Protein AF-A0A968J4F0-F1 (afdb_monomer)

Radius of gyration: 15.23 Å; Cα contacts (8 Å, |Δi|>4): 60; chains: 1; bounding box: 38×30×39 Å

Mean predicted aligned error: 6.82 Å

Solvent-accessible surface area (backbone atoms only — not comparable to full-atom values): 5588 Å² total; per-residue (Å²): 134,84,77,82,67,80,66,74,82,51,30,57,80,39,90,71,62,52,79,86,55,63,74,69,69,70,56,71,62,92,79,48,56,71,70,62,34,51,57,50,48,54,52,52,50,51,51,51,54,52,46,51,52,52,42,37,72,75,47,35,82,79,45,32,46,72,51,72,40,90,88,81,48,60,52,75,44,77,52,60,90,95,53,78,84,82,131

Nearest PDB structures (foldseek):
  7jvs-assembly1_D  TM=5.275E-01  e=7.419E+00  Staphylococcus aureus
  7vfx-assembly1_R  TM=2.771E-01  e=5.690E+00  Homo sapiens

Secondary structure (DSSP, 8-state):
------TTGGGGGSSS---S-HHHHT--GGG--HHHHHHHHHHHHHHHHHHHHHHHHHHGGGTEEEEEETTTEEEEEEPPTTSPPP-

Structure (mmCIF, N/CA/C/O backbone):
data_AF-A0A968J4F0-F1
#
_entry.id   AF-A0A968J4F0-F1
#
loop_
_atom_site.group_PDB
_atom_site.id
_atom_site.type_symbol
_atom_site.label_atom_id
_atom_site.label_alt_id
_atom_site.label_comp_id
_atom_site.label_asym_id
_atom_site.label_entity_id
_atom_site.label_seq_id
_atom_site.pdbx_PDB_ins_code
_atom_site.Cartn_x
_atom_site.Cartn_y
_atom_site.Cartn_z
_atom_site.occupancy
_atom_site.B_iso_or_equiv
_atom_site.auth_seq_id
_atom_site.auth_comp_id
_atom_site.auth_asym_id
_atom_site.auth_atom_id
_atom_site.pdbx_PDB_model_num
ATOM 1 N N . MET A 1 1 ? -11.745 19.920 -8.819 1.00 31.70 1 MET A N 1
ATOM 2 C CA . MET A 1 1 ? -11.108 19.220 -7.684 1.00 31.70 1 MET A CA 1
ATOM 3 C C . MET A 1 1 ? -11.540 17.766 -7.789 1.00 31.70 1 MET A C 1
ATOM 5 O O . MET A 1 1 ? -12.676 17.466 -7.457 1.00 31.70 1 MET A O 1
ATOM 9 N N . ALA A 1 2 ? -10.746 16.912 -8.440 1.00 28.39 2 ALA A N 1
ATOM 10 C CA . ALA A 1 2 ? -11.143 15.521 -8.658 1.00 28.39 2 ALA A CA 1
ATOM 11 C C . ALA A 1 2 ? -10.994 14.766 -7.333 1.00 28.39 2 ALA A C 1
ATOM 13 O O . ALA A 1 2 ? -9.896 14.711 -6.783 1.00 28.39 2 ALA A O 1
ATOM 14 N N . ALA A 1 3 ? -12.109 14.260 -6.807 1.00 32.31 3 ALA A N 1
ATOM 15 C CA . ALA A 1 3 ? -12.115 13.363 -5.663 1.00 32.31 3 ALA A CA 1
ATOM 16 C C . ALA A 1 3 ? -11.221 12.155 -5.978 1.00 32.31 3 ALA A C 1
ATOM 18 O O . ALA A 1 3 ? -11.356 11.558 -7.046 1.00 32.31 3 ALA A O 1
ATOM 19 N N . LEU A 1 4 ? -10.302 11.814 -5.075 1.00 37.81 4 LEU A N 1
ATOM 20 C CA . LEU A 1 4 ? -9.689 10.489 -5.056 1.00 37.81 4 LEU A CA 1
ATOM 21 C C . LEU A 1 4 ? -10.826 9.514 -4.707 1.00 37.81 4 LEU A C 1
ATOM 23 O O . LEU A 1 4 ? -11.354 9.622 -3.602 1.00 37.81 4 LEU A O 1
ATOM 27 N N . PRO A 1 5 ? -11.289 8.647 -5.625 1.00 44.12 5 PRO A N 1
ATOM 28 C CA . PRO A 1 5 ? -12.322 7.674 -5.285 1.00 44.12 5 PRO A CA 1
ATOM 29 C C . PRO A 1 5 ? -11.759 6.694 -4.252 1.00 44.12 5 PRO A C 1
ATOM 31 O O . PRO A 1 5 ? -10.577 6.374 -4.320 1.00 44.12 5 PRO A O 1
ATOM 34 N N . ASP A 1 6 ? -12.589 6.221 -3.323 1.00 50.06 6 ASP A N 1
ATOM 35 C CA . ASP A 1 6 ? -12.264 5.211 -2.304 1.00 50.06 6 ASP A CA 1
ATOM 36 C C . ASP A 1 6 ? -11.394 4.059 -2.858 1.00 50.06 6 ASP A C 1
ATOM 38 O O . ASP A 1 6 ? -11.879 3.114 -3.491 1.00 50.06 6 ASP A O 1
ATOM 42 N N . THR A 1 7 ? -10.075 4.132 -2.659 1.00 60.12 7 THR A N 1
ATOM 43 C CA . THR A 1 7 ? -9.111 3.328 -3.431 1.00 60.12 7 THR A CA 1
ATOM 44 C C . THR A 1 7 ? -8.818 1.953 -2.834 1.00 60.12 7 THR A C 1
ATOM 46 O O . THR A 1 7 ? -8.467 1.045 -3.583 1.00 60.12 7 THR A O 1
ATOM 49 N N . VAL A 1 8 ? -8.972 1.748 -1.520 1.00 58.56 8 VAL A N 1
ATOM 50 C CA . VAL A 1 8 ? -8.571 0.477 -0.874 1.00 58.56 8 VAL A CA 1
ATOM 51 C C . VAL A 1 8 ? -9.693 -0.571 -0.887 1.00 58.56 8 VAL A C 1
ATOM 53 O O . VAL A 1 8 ? -9.441 -1.760 -1.094 1.00 58.56 8 VAL A O 1
ATOM 56 N N . GLY A 1 9 ? -10.954 -0.147 -0.742 1.00 58.31 9 GLY A N 1
ATOM 57 C CA . GLY A 1 9 ? -12.114 -1.053 -0.774 1.00 58.31 9 GLY A CA 1
ATOM 58 C C . GLY A 1 9 ? -12.321 -1.718 -2.137 1.00 58.31 9 GLY A C 1
ATOM 59 O O . GLY A 1 9 ? -12.743 -2.870 -2.223 1.00 58.31 9 GLY A O 1
ATOM 60 N N . THR A 1 10 ? -11.935 -1.033 -3.214 1.00 66.06 10 THR A N 1
ATOM 61 C CA . THR A 1 10 ? -12.086 -1.520 -4.592 1.00 66.06 10 THR A CA 1
ATOM 62 C C . THR A 1 10 ? -11.002 -2.513 -5.018 1.00 66.06 10 THR A C 1
ATOM 64 O O . THR A 1 10 ? -11.155 -3.157 -6.055 1.00 66.06 10 THR A O 1
ATOM 67 N N . LEU A 1 11 ? -9.951 -2.723 -4.208 1.00 67.69 11 LEU A N 1
ATOM 68 C CA . LEU A 1 11 ? -8.852 -3.656 -4.511 1.00 67.69 11 LEU A CA 1
ATOM 69 C C . LEU A 1 11 ? -9.303 -5.117 -4.680 1.00 67.69 11 LEU A C 1
ATOM 71 O O . LEU A 1 11 ? -8.589 -5.916 -5.280 1.00 67.69 11 LEU A O 1
ATOM 75 N N . GLN A 1 12 ? -10.494 -5.483 -4.200 1.00 70.06 12 GLN A N 1
ATOM 76 C CA . GLN A 1 12 ? -11.068 -6.817 -4.432 1.00 70.06 12 GLN A CA 1
ATOM 77 C C . GLN A 1 12 ? -11.391 -7.090 -5.901 1.00 70.06 12 GLN A C 1
ATOM 79 O O . GLN A 1 12 ? -11.375 -8.242 -6.329 1.00 70.06 12 GLN A O 1
ATOM 84 N N . ALA A 1 13 ? -11.692 -6.032 -6.654 1.00 72.44 13 ALA A N 1
ATOM 85 C CA . ALA A 1 13 ? -12.033 -6.084 -8.069 1.00 72.44 13 ALA A CA 1
ATOM 86 C C . ALA A 1 13 ? -10.852 -5.693 -8.976 1.00 72.44 13 ALA A C 1
ATOM 88 O O . ALA A 1 13 ? -11.010 -5.640 -10.194 1.00 72.44 13 ALA A O 1
ATOM 89 N N . GLN A 1 14 ? -9.682 -5.403 -8.396 1.00 79.06 14 GLN A N 1
ATOM 90 C CA . GLN A 1 14 ? -8.473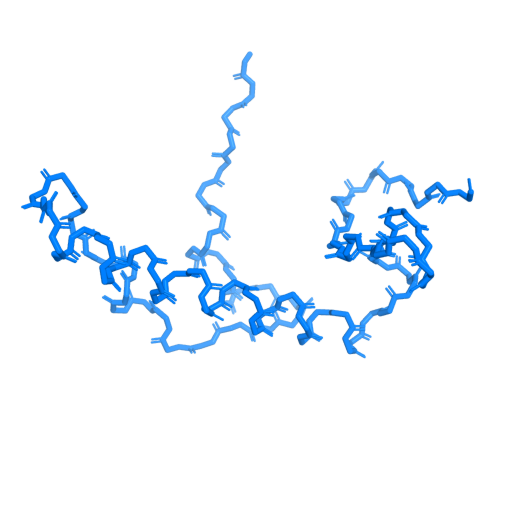 -5.066 -9.143 1.00 79.06 14 GLN A CA 1
ATOM 91 C C . GLN A 1 14 ? -7.677 -6.320 -9.508 1.00 79.06 14 GLN A C 1
ATOM 93 O O . GLN A 1 14 ? -7.897 -7.401 -8.966 1.00 79.06 14 GLN A O 1
ATOM 98 N N . ASP A 1 15 ? -6.739 -6.160 -10.440 1.00 80.50 15 ASP A N 1
ATOM 99 C CA . ASP A 1 15 ? -5.790 -7.202 -10.821 1.00 80.50 15 ASP A CA 1
ATOM 100 C C . ASP A 1 15 ? -4.341 -6.746 -10.546 1.00 80.50 15 ASP A C 1
ATOM 102 O O . ASP A 1 15 ? -3.835 -5.858 -11.250 1.00 80.50 15 ASP A O 1
ATOM 106 N N . PRO A 1 16 ? -3.640 -7.322 -9.550 1.00 84.12 16 PRO A N 1
ATOM 107 C CA . PRO A 1 16 ? -4.030 -8.468 -8.720 1.00 84.12 16 PRO A CA 1
ATOM 108 C C . PRO A 1 16 ? -5.114 -8.130 -7.688 1.00 84.12 16 PRO A C 1
ATOM 110 O O . PRO A 1 16 ? -5.150 -7.021 -7.167 1.00 84.12 16 PRO A O 1
ATOM 113 N N . TRP A 1 17 ? -5.970 -9.100 -7.352 1.00 82.50 17 TRP A N 1
ATOM 114 C CA . TRP A 1 17 ? -6.997 -8.896 -6.326 1.00 82.50 17 TRP A CA 1
ATOM 115 C C . TRP A 1 17 ? -6.407 -8.978 -4.915 1.00 82.50 17 TRP A C 1
ATOM 117 O O . TRP A 1 17 ? -5.516 -9.783 -4.637 1.00 82.50 17 TRP A O 1
ATOM 127 N N . LEU A 1 18 ? -6.974 -8.205 -3.990 1.00 82.00 18 LEU A N 1
ATOM 128 C CA . LEU A 1 18 ? -6.720 -8.315 -2.552 1.00 82.00 18 LEU A CA 1
ATOM 129 C C . LEU A 1 18 ? -7.990 -8.802 -1.846 1.00 82.00 18 LEU A C 1
ATOM 131 O O . LEU A 1 18 ? -9.058 -8.238 -2.071 1.00 82.00 18 LEU A O 1
ATOM 135 N N . ARG A 1 19 ? -7.896 -9.845 -1.009 1.00 81.88 19 ARG A N 1
ATOM 136 C CA . ARG A 1 19 ? -9.033 -10.422 -0.264 1.00 81.88 19 ARG A CA 1
ATOM 137 C C . ARG A 1 19 ? -8.786 -10.374 1.243 1.00 81.88 19 ARG A C 1
ATOM 139 O O . ARG A 1 19 ? -7.648 -10.462 1.688 1.00 81.88 19 ARG A O 1
ATOM 146 N N . GLY A 1 20 ? -9.868 -10.317 2.021 1.00 81.38 20 GLY A N 1
ATOM 147 C CA . GLY A 1 20 ? -9.830 -10.401 3.488 1.00 81.38 20 GLY A CA 1
ATOM 148 C C . GLY A 1 20 ? -9.615 -9.071 4.220 1.00 81.38 20 GLY A C 1
ATOM 149 O O . GLY A 1 20 ? -9.759 -9.025 5.436 1.00 81.38 20 GLY A O 1
ATOM 150 N N . GLN A 1 21 ? -9.361 -7.980 3.497 1.00 83.69 21 GLN A N 1
ATOM 151 C CA . GLN A 1 21 ? -9.118 -6.647 4.050 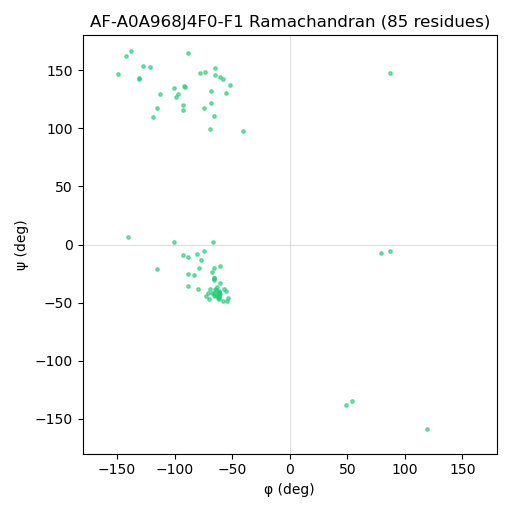1.00 83.69 21 GLN A CA 1
ATOM 152 C C . GLN A 1 21 ? -10.379 -5.899 4.510 1.00 83.69 21 GLN A C 1
ATOM 154 O O . GLN A 1 21 ? -10.253 -4.900 5.202 1.00 83.69 21 GLN A O 1
ATOM 159 N N . VAL A 1 22 ? -11.587 -6.360 4.152 1.00 80.31 22 VAL A N 1
ATOM 160 C CA . VAL A 1 22 ? -12.853 -5.626 4.403 1.00 80.31 22 VAL A CA 1
ATOM 161 C C . VAL A 1 22 ? -13.007 -5.235 5.869 1.00 80.31 22 VAL A C 1
ATOM 163 O O . VAL A 1 22 ? -13.260 -4.078 6.166 1.00 80.31 22 VAL A O 1
ATOM 166 N N . LYS A 1 23 ? -12.738 -6.169 6.790 1.00 84.62 23 LYS A N 1
ATOM 167 C CA . LYS A 1 23 ? -12.835 -5.904 8.232 1.00 84.62 23 LYS A CA 1
ATOM 168 C C . LYS A 1 23 ? -11.896 -4.796 8.708 1.00 84.62 23 LYS A C 1
ATOM 170 O O . LYS A 1 23 ? -12.234 -4.102 9.656 1.00 84.62 23 LYS A O 1
ATOM 175 N N . LEU A 1 24 ? -10.720 -4.666 8.087 1.00 88.06 24 LEU A N 1
ATOM 176 C CA . LEU A 1 24 ? -9.795 -3.579 8.396 1.00 88.06 24 LEU A CA 1
ATOM 177 C C . LEU A 1 24 ? -10.373 -2.24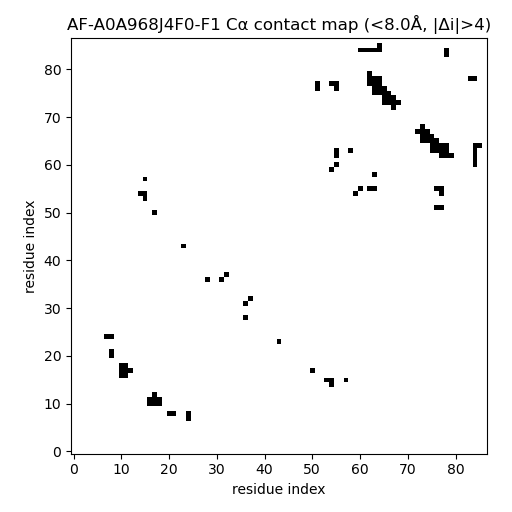4 7.909 1.00 88.06 24 LEU A C 1
ATOM 179 O O . LEU A 1 24 ? -10.265 -1.252 8.610 1.00 88.06 24 LEU A O 1
ATOM 183 N N . LEU A 1 25 ? -11.029 -2.223 6.747 1.00 85.31 25 LEU A N 1
ATOM 184 C CA . LEU A 1 25 ? -11.580 -1.001 6.151 1.00 85.31 25 LEU A CA 1
ATOM 185 C C . LEU A 1 25 ? -12.911 -0.545 6.767 1.00 85.31 25 LEU A C 1
ATOM 187 O O . LEU A 1 25 ? -13.244 0.629 6.655 1.00 85.31 25 LEU A O 1
ATOM 191 N N . ASP A 1 26 ? -13.641 -1.436 7.440 1.00 89.56 26 ASP A N 1
ATOM 192 C CA . ASP A 1 26 ? -14.896 -1.111 8.139 1.00 89.56 26 ASP A CA 1
ATOM 193 C C . ASP A 1 26 ? -14.681 -0.328 9.454 1.00 89.56 26 ASP A C 1
ATOM 195 O O . ASP A 1 26 ? -15.641 0.084 10.108 1.00 89.56 26 ASP A O 1
ATOM 199 N N . GLN A 1 27 ? -13.431 -0.129 9.883 1.00 91.94 27 GLN A N 1
ATOM 200 C CA . GLN A 1 27 ? -13.116 0.596 11.111 1.00 91.94 27 GLN A CA 1
ATOM 201 C C . GLN A 1 27 ? -13.451 2.090 10.981 1.00 91.94 27 GLN A C 1
ATOM 203 O O . GLN A 1 27 ? -12.852 2.811 10.184 1.00 91.94 27 GLN A O 1
ATOM 208 N N . ASP A 1 28 ? -14.322 2.597 11.859 1.00 93.44 28 ASP A N 1
ATOM 209 C CA . ASP A 1 28 ? -14.515 4.040 12.010 1.00 93.44 28 ASP A CA 1
ATOM 210 C C . ASP A 1 28 ? -13.268 4.668 12.652 1.00 93.44 28 ASP A C 1
ATOM 212 O O . ASP A 1 28 ? -13.044 4.599 13.867 1.00 93.44 28 ASP A O 1
ATOM 216 N N . VAL A 1 29 ? -12.421 5.258 11.809 1.00 93.44 29 VAL A N 1
ATOM 217 C CA . VAL A 1 29 ? -11.158 5.893 12.206 1.00 93.44 29 VAL A CA 1
ATOM 218 C C . VAL A 1 29 ? -11.401 7.146 13.054 1.00 93.44 29 VAL A C 1
ATOM 220 O O . VAL A 1 29 ? -10.555 7.516 13.872 1.00 93.44 29 VAL A O 1
ATOM 223 N N . THR A 1 30 ? -12.572 7.786 12.937 1.00 95.19 30 THR A N 1
ATOM 224 C CA . THR A 1 30 ? -12.883 9.022 13.672 1.00 95.19 30 THR A CA 1
ATOM 225 C C . THR A 1 30 ? -12.954 8.799 15.183 1.00 95.19 30 THR A C 1
ATOM 227 O O . THR A 1 30 ? -12.726 9.743 15.946 1.00 95.19 30 THR A O 1
ATOM 230 N N . LEU A 1 31 ? -13.154 7.548 15.614 1.00 96.75 31 LEU A N 1
ATOM 231 C CA . LEU A 1 31 ? -13.196 7.112 17.010 1.00 96.75 31 LEU A CA 1
ATOM 232 C C . LEU A 1 31 ? -11.820 6.721 17.582 1.00 96.75 31 LEU A C 1
ATOM 234 O O . LEU A 1 31 ? -11.687 6.531 18.793 1.00 96.75 31 LEU A O 1
ATOM 238 N N . LEU A 1 32 ? -10.781 6.592 16.750 1.00 97.19 32 LEU A N 1
ATOM 239 C CA . LEU A 1 32 ? -9.457 6.133 17.178 1.00 97.19 32 LEU A CA 1
ATOM 240 C C . LEU A 1 32 ? -8.541 7.293 17.568 1.00 97.19 32 LEU A C 1
ATOM 242 O O . LEU A 1 32 ? -8.442 8.291 16.862 1.00 97.19 32 LEU A O 1
ATOM 246 N N . ARG A 1 33 ? -7.802 7.159 18.673 1.00 97.81 33 ARG A N 1
ATOM 247 C CA . ARG A 1 33 ? -6.799 8.143 19.116 1.00 97.81 33 ARG A CA 1
ATOM 248 C C . ARG A 1 33 ? -5.577 7.454 19.721 1.00 97.81 33 ARG A C 1
ATOM 250 O O . ARG A 1 33 ? -5.643 6.289 20.120 1.00 97.81 33 ARG A O 1
ATOM 257 N N . GLY A 1 34 ? -4.471 8.195 19.815 1.00 97.81 34 GLY A N 1
ATOM 258 C CA . GLY A 1 34 ? -3.235 7.747 20.458 1.00 97.81 34 GLY A CA 1
ATOM 259 C C . GLY A 1 34 ? -2.727 6.423 19.887 1.00 97.81 34 GLY A C 1
ATOM 260 O O . GLY A 1 34 ? -2.733 6.218 18.675 1.00 97.81 34 GLY A O 1
ATOM 261 N N . ARG A 1 35 ? -2.331 5.500 20.771 1.00 98.00 35 ARG A N 1
ATOM 262 C CA . ARG A 1 35 ? -1.767 4.198 20.382 1.00 98.00 35 ARG A CA 1
ATOM 263 C C . ARG A 1 35 ? -2.684 3.399 19.454 1.00 98.00 35 ARG A C 1
ATOM 265 O O . ARG A 1 35 ? -2.180 2.854 18.482 1.00 98.00 35 ARG A O 1
ATOM 272 N N . LYS A 1 36 ? -4.003 3.406 19.687 1.00 97.62 36 LYS A N 1
ATOM 273 C CA . LYS A 1 36 ? -4.970 2.675 18.849 1.00 97.62 36 LYS A CA 1
ATOM 274 C C . LYS A 1 36 ? -5.025 3.204 17.417 1.00 97.62 36 LYS A C 1
ATOM 276 O O . LYS A 1 36 ? -5.137 2.417 16.488 1.00 97.62 36 LYS A O 1
ATOM 281 N N . LEU A 1 37 ? -4.943 4.526 17.242 1.00 97.38 37 LEU A N 1
ATOM 282 C CA . LEU A 1 37 ? -4.886 5.124 15.906 1.00 97.38 37 LEU A CA 1
ATOM 283 C C . LEU A 1 37 ? -3.598 4.710 15.192 1.00 97.38 37 LEU A C 1
ATOM 285 O O . LEU A 1 37 ? -3.652 4.276 14.049 1.00 97.38 37 LEU A O 1
ATOM 289 N N . LYS A 1 38 ? -2.464 4.756 15.898 1.00 97.38 38 LYS A N 1
ATOM 290 C CA . LYS A 1 38 ? -1.181 4.332 15.337 1.00 97.38 38 LYS A CA 1
ATOM 291 C C . LYS A 1 38 ? -1.149 2.834 15.005 1.00 97.38 38 LYS A C 1
ATOM 293 O O . LYS A 1 38 ? -0.593 2.459 13.988 1.00 97.38 38 LYS A O 1
ATOM 298 N N . ASP A 1 39 ? -1.759 1.976 15.830 1.00 97.62 39 ASP A N 1
ATOM 299 C CA . ASP A 1 39 ? -1.880 0.530 15.556 1.00 97.62 39 ASP A CA 1
ATOM 300 C C . ASP A 1 39 ? -2.714 0.245 14.304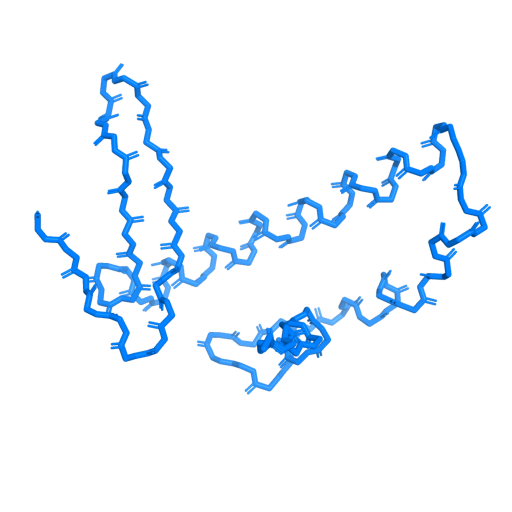 1.00 97.62 39 ASP A C 1
ATOM 302 O O . ASP A 1 39 ? -2.447 -0.709 13.575 1.00 97.62 39 ASP A O 1
ATOM 306 N N . TYR A 1 40 ? -3.756 1.044 14.080 1.00 96.44 40 TYR A N 1
ATOM 307 C CA . TYR A 1 40 ? -4.576 0.950 12.883 1.00 96.44 40 TYR A CA 1
ATOM 308 C C . TYR A 1 40 ? -3.806 1.416 11.642 1.00 96.44 40 TYR A C 1
ATOM 310 O O . TYR A 1 40 ? -3.784 0.708 10.639 1.00 96.44 40 TYR A O 1
ATOM 318 N N . GLU A 1 41 ? -3.123 2.559 11.736 1.00 95.88 41 GLU A N 1
ATOM 319 C CA . GLU A 1 41 ? -2.231 3.078 10.692 1.00 95.88 41 GLU A CA 1
ATOM 320 C C . GLU A 1 41 ? -1.164 2.042 10.309 1.00 95.88 41 GLU A C 1
ATOM 322 O O . GLU A 1 41 ? -1.047 1.699 9.137 1.00 95.88 41 GLU A O 1
ATOM 327 N N . ASP A 1 42 ? -0.493 1.438 11.296 1.00 96.75 42 ASP A N 1
ATOM 328 C CA . ASP A 1 42 ? 0.518 0.391 11.085 1.00 96.75 42 ASP A CA 1
ATOM 329 C C . ASP A 1 42 ? -0.033 -0.820 10.306 1.00 96.75 42 ASP A C 1
ATOM 331 O O . ASP A 1 42 ? 0.651 -1.387 9.452 1.00 96.75 42 ASP A O 1
ATOM 335 N N . GLN A 1 43 ? -1.281 -1.223 10.567 1.00 94.88 43 GLN A N 1
ATOM 336 C CA . GLN A 1 43 ? -1.929 -2.325 9.844 1.00 94.88 43 GLN A CA 1
ATOM 337 C C . GLN A 1 43 ? -2.278 -1.954 8.401 1.00 94.88 43 GLN A C 1
ATOM 339 O O . GLN A 1 43 ? -2.096 -2.773 7.496 1.00 94.88 43 GLN A O 1
ATOM 344 N N . VAL A 1 44 ? -2.785 -0.739 8.180 1.00 93.06 44 VAL A N 1
ATOM 345 C CA . VAL A 1 44 ? -3.109 -0.245 6.836 1.00 93.06 44 VAL A CA 1
ATOM 346 C C . VAL A 1 44 ? -1.833 -0.099 6.005 1.00 93.06 44 VAL A C 1
ATOM 348 O O . VAL A 1 44 ? -1.803 -0.562 4.863 1.00 93.06 44 VAL A O 1
ATOM 351 N N . ASP A 1 45 ? -0.762 0.438 6.585 1.00 93.56 45 ASP A N 1
ATOM 352 C CA . ASP A 1 45 ? 0.541 0.559 5.929 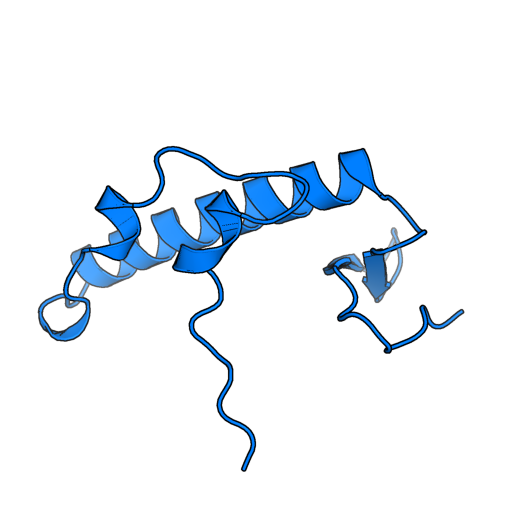1.00 93.56 45 ASP A CA 1
ATOM 353 C C . ASP A 1 45 ? 1.118 -0.810 5.564 1.00 93.56 45 ASP A C 1
ATOM 355 O O . ASP A 1 45 ? 1.557 -1.019 4.432 1.00 93.56 45 ASP A O 1
ATOM 359 N N . ALA A 1 46 ? 1.059 -1.784 6.478 1.00 92.31 46 ALA A N 1
ATOM 360 C CA . ALA A 1 46 ? 1.511 -3.145 6.202 1.00 92.31 46 ALA A CA 1
ATOM 361 C C . ALA A 1 46 ? 0.724 -3.793 5.050 1.00 92.31 46 ALA A C 1
ATOM 363 O O . ALA A 1 46 ? 1.318 -4.422 4.167 1.00 92.31 46 ALA A O 1
ATOM 364 N N . LEU A 1 47 ? -0.601 -3.611 5.024 1.00 90.81 47 LEU A N 1
ATOM 365 C CA . LEU A 1 47 ? -1.455 -4.106 3.947 1.00 90.81 47 LEU A CA 1
ATOM 366 C C . LEU A 1 47 ? -1.083 -3.475 2.599 1.00 90.81 47 LEU A C 1
ATOM 368 O O . LEU A 1 47 ? -0.940 -4.188 1.602 1.00 90.81 47 LEU A O 1
ATOM 372 N N . MET A 1 48 ? -0.906 -2.154 2.565 1.00 88.88 48 MET A N 1
ATOM 373 C CA . MET A 1 48 ? -0.548 -1.428 1.347 1.00 88.88 48 MET A CA 1
ATOM 374 C C . MET A 1 48 ? 0.848 -1.805 0.850 1.00 88.88 48 MET A C 1
ATOM 376 O O . MET A 1 48 ? 1.015 -2.052 -0.345 1.00 88.88 48 MET A O 1
ATOM 380 N N . CYS A 1 49 ? 1.828 -1.940 1.745 1.00 91.81 49 CYS A N 1
ATOM 381 C CA . CYS A 1 49 ? 3.170 -2.420 1.415 1.00 91.81 49 CYS A CA 1
ATOM 382 C C . CYS A 1 49 ? 3.136 -3.819 0.788 1.00 91.81 49 CYS A C 1
ATOM 384 O O . CYS A 1 49 ? 3.718 -4.038 -0.277 1.00 91.81 49 CYS A O 1
ATOM 386 N N . ALA A 1 50 ? 2.407 -4.758 1.400 1.00 90.50 50 ALA A N 1
ATOM 387 C CA . ALA A 1 50 ? 2.247 -6.103 0.856 1.00 90.50 50 ALA A CA 1
ATOM 388 C C . ALA A 1 50 ? 1.567 -6.082 -0.524 1.00 90.50 50 ALA A C 1
ATOM 390 O O . ALA A 1 50 ? 1.986 -6.794 -1.441 1.00 90.50 50 ALA A O 1
ATOM 391 N N . TYR A 1 51 ? 0.550 -5.236 -0.700 1.00 90.25 51 TYR A N 1
ATOM 392 C CA . TYR A 1 51 ? -0.149 -5.110 -1.974 1.00 90.25 51 TYR A CA 1
ATOM 393 C C . TYR A 1 51 ? 0.728 -4.495 -3.074 1.00 90.25 51 TYR A C 1
ATOM 395 O O . TYR A 1 51 ? 0.731 -5.002 -4.193 1.00 90.25 51 TYR A O 1
ATOM 403 N N . ILE A 1 52 ? 1.521 -3.460 -2.777 1.00 91.00 52 ILE A N 1
ATOM 404 C CA . ILE A 1 52 ? 2.471 -2.867 -3.733 1.00 91.00 52 ILE A CA 1
ATOM 405 C C . ILE A 1 52 ? 3.511 -3.903 -4.174 1.00 91.00 52 ILE A C 1
ATOM 407 O O . ILE A 1 52 ? 3.802 -4.003 -5.369 1.00 91.00 52 ILE A O 1
ATOM 411 N N . ALA A 1 53 ? 4.022 -4.716 -3.245 1.00 91.94 53 ALA A N 1
ATOM 412 C CA . ALA A 1 53 ? 4.943 -5.803 -3.569 1.00 91.94 53 ALA A CA 1
ATOM 413 C C . ALA A 1 53 ? 4.292 -6.848 -4.493 1.00 91.94 53 ALA A C 1
ATOM 415 O O . ALA A 1 53 ? 4.879 -7.222 -5.508 1.00 91.94 53 ALA A O 1
ATOM 416 N N . LEU A 1 54 ? 3.056 -7.270 -4.201 1.00 90.62 54 LEU A N 1
ATOM 417 C CA . LEU A 1 54 ? 2.291 -8.187 -5.055 1.00 90.62 54 LEU A CA 1
ATOM 418 C C . LEU A 1 54 ? 2.028 -7.595 -6.450 1.00 90.62 54 LEU A C 1
ATOM 420 O O . LEU A 1 54 ? 2.184 -8.279 -7.463 1.00 90.62 54 LEU A O 1
ATOM 424 N N . TYR A 1 55 ? 1.642 -6.321 -6.514 1.00 91.56 55 TYR A N 1
ATOM 425 C CA . TYR A 1 55 ? 1.393 -5.606 -7.764 1.00 91.56 55 TYR A CA 1
ATOM 426 C C . TYR A 1 55 ? 2.667 -5.521 -8.614 1.00 91.56 55 TYR A C 1
ATOM 428 O O . TYR A 1 55 ? 2.644 -5.818 -9.810 1.00 91.56 55 TYR A O 1
ATOM 436 N N . GLY A 1 56 ? 3.794 -5.191 -7.977 1.00 92.69 56 GLY A N 1
ATOM 437 C CA . GLY A 1 56 ? 5.117 -5.189 -8.591 1.00 92.69 56 GLY A CA 1
ATOM 438 C C . GLY A 1 56 ? 5.555 -6.566 -9.072 1.00 92.69 56 GLY A C 1
ATOM 439 O O . GLY A 1 56 ? 6.061 -6.677 -10.182 1.00 92.69 56 GLY A O 1
ATOM 440 N N . PHE A 1 57 ? 5.300 -7.624 -8.301 1.00 92.38 57 PHE A N 1
ATOM 441 C CA . PHE A 1 57 ? 5.581 -8.994 -8.729 1.00 92.38 57 PHE A CA 1
ATOM 442 C C . PHE A 1 57 ? 4.788 -9.376 -9.985 1.00 92.38 57 PHE A C 1
ATOM 444 O O . PHE A 1 57 ? 5.323 -10.017 -10.886 1.00 92.38 57 PHE A O 1
ATOM 451 N N . ARG A 1 58 ? 3.519 -8.956 -10.074 1.00 92.69 58 ARG A N 1
ATOM 452 C CA . ARG A 1 58 ? 2.660 -9.265 -11.222 1.00 92.69 58 ARG A CA 1
ATOM 453 C C . ARG A 1 58 ? 3.028 -8.483 -12.483 1.00 92.69 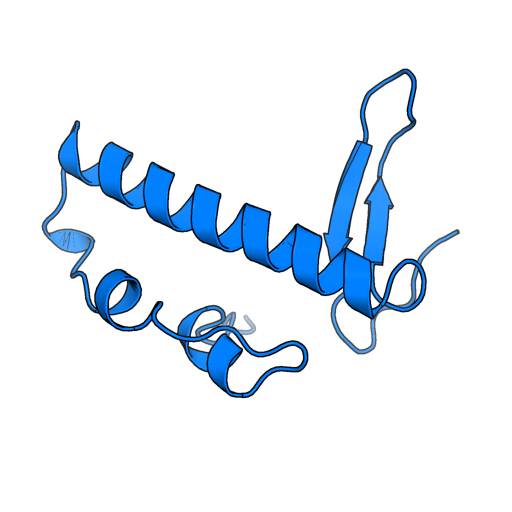58 ARG A C 1
ATOM 455 O O . ARG A 1 58 ? 3.011 -9.056 -13.568 1.00 92.69 58 ARG A O 1
ATOM 462 N N . TRP A 1 59 ? 3.296 -7.185 -12.358 1.00 92.00 59 TRP A N 1
ATOM 463 C CA . TRP A 1 59 ? 3.392 -6.284 -13.514 1.00 92.00 59 TRP A CA 1
ATOM 464 C C . TRP A 1 59 ? 4.781 -5.683 -13.739 1.00 92.00 59 TRP A C 1
ATOM 466 O O . TRP A 1 59 ? 5.088 -5.248 -14.849 1.00 92.00 59 TRP A O 1
ATOM 476 N N . GLY A 1 60 ? 5.628 -5.643 -12.712 1.00 90.12 60 GLY A N 1
ATOM 477 C CA . GLY A 1 60 ? 6.974 -5.081 -12.772 1.00 90.12 60 GLY A CA 1
ATOM 478 C C . GLY A 1 60 ? 7.018 -3.693 -13.415 1.00 90.12 60 GLY A C 1
ATOM 479 O O . GLY A 1 60 ? 6.138 -2.855 -13.211 1.00 90.12 60 GLY A O 1
ATOM 480 N N . LYS A 1 61 ? 8.029 -3.475 -14.259 1.00 89.75 61 LYS A N 1
ATOM 481 C CA . LYS A 1 61 ? 8.248 -2.218 -14.994 1.00 89.75 61 LYS A CA 1
ATOM 482 C C . LYS A 1 61 ? 7.182 -1.899 -16.050 1.00 89.75 61 LYS A C 1
ATOM 484 O O . LYS A 1 61 ? 7.336 -0.909 -16.742 1.00 89.75 61 LYS A O 1
ATOM 489 N N . LEU A 1 62 ? 6.132 -2.706 -16.228 1.00 89.69 62 LEU A N 1
ATOM 490 C CA . LEU A 1 62 ? 5.028 -2.354 -17.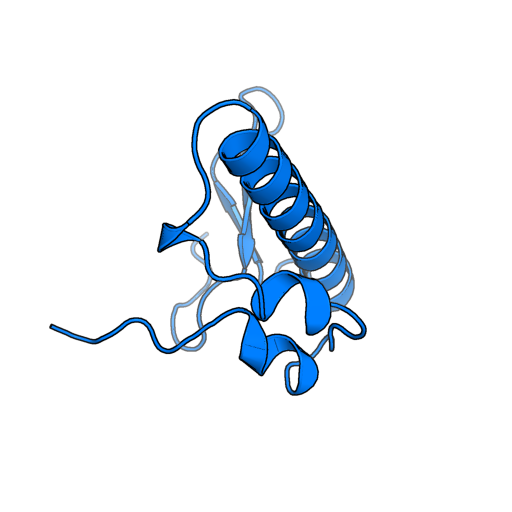134 1.00 89.69 62 LEU A CA 1
ATOM 491 C C . LEU A 1 62 ? 4.009 -1.431 -16.469 1.00 89.69 62 LEU A C 1
ATOM 493 O O . LEU A 1 62 ? 3.293 -0.707 -17.158 1.00 89.69 62 LEU A O 1
ATOM 497 N N . ARG A 1 63 ? 3.901 -1.489 -15.136 1.00 90.75 63 ARG A N 1
ATOM 498 C CA . ARG A 1 63 ? 2.922 -0.702 -14.371 1.00 90.75 63 ARG A CA 1
ATOM 499 C C . ARG A 1 63 ? 3.461 -0.144 -13.059 1.00 90.75 63 ARG A C 1
ATOM 501 O O . ARG A 1 63 ? 2.688 0.433 -12.304 1.00 90.75 63 ARG A O 1
ATOM 508 N N . CYS A 1 64 ? 4.751 -0.296 -12.786 1.00 92.50 64 CYS A N 1
ATOM 509 C CA . CYS A 1 64 ? 5.403 0.275 -11.616 1.00 92.50 64 CYS A CA 1
ATOM 510 C C . CYS A 1 64 ? 6.629 1.084 -12.015 1.00 92.50 64 CYS A C 1
ATOM 512 O O . CYS A 1 64 ? 7.279 0.800 -13.021 1.00 92.50 64 CYS A O 1
ATOM 514 N N . GLN A 1 65 ? 6.964 2.052 -11.172 1.00 92.19 65 GLN A N 1
ATOM 515 C CA . GLN A 1 65 ? 8.132 2.902 -11.320 1.00 92.19 65 GLN A CA 1
ATOM 516 C C . GLN A 1 65 ? 8.916 2.966 -10.009 1.00 92.19 65 GLN A C 1
ATOM 518 O O . GLN A 1 65 ? 8.326 3.001 -8.928 1.00 92.19 65 GLN A O 1
ATOM 523 N N . SER A 1 66 ? 10.242 3.007 -10.135 1.00 91.88 66 SER A N 1
ATOM 524 C CA . SER A 1 66 ? 11.159 3.346 -9.049 1.00 91.88 66 SER A CA 1
ATOM 525 C C . SER A 1 66 ? 11.611 4.797 -9.189 1.00 91.88 66 SER A C 1
ATOM 527 O O . SER A 1 66 ? 11.987 5.221 -10.279 1.00 91.88 66 SER A O 1
ATOM 529 N N . PHE A 1 67 ? 11.606 5.543 -8.090 1.00 91.00 67 PHE A N 1
ATOM 530 C CA . PHE A 1 67 ? 12.168 6.889 -7.999 1.00 91.00 67 PHE A CA 1
ATOM 531 C C . PHE A 1 67 ? 13.347 6.877 -7.029 1.00 91.00 67 PHE A C 1
ATOM 533 O O . PHE A 1 67 ? 13.148 6.597 -5.849 1.00 91.00 67 PHE A O 1
ATOM 540 N N . GLY A 1 68 ? 14.550 7.183 -7.515 1.00 90.81 68 GLY A N 1
ATOM 541 C CA . GLY A 1 68 ? 15.796 7.099 -6.743 1.00 90.81 68 GLY A CA 1
ATOM 542 C C . GLY A 1 68 ? 16.789 6.117 -7.364 1.00 90.81 68 GLY A C 1
ATOM 543 O O . GLY A 1 68 ? 16.690 5.813 -8.553 1.00 90.81 68 GLY A O 1
ATOM 544 N N . SER A 1 69 ? 17.738 5.633 -6.564 1.00 90.69 69 SER A N 1
ATOM 545 C CA . SER A 1 69 ? 18.732 4.634 -6.978 1.00 90.69 69 SER A CA 1
ATOM 546 C C . SER A 1 69 ? 18.933 3.580 -5.895 1.00 90.69 69 SER A C 1
ATOM 548 O O . SER A 1 69 ? 18.517 3.774 -4.752 1.00 90.69 69 SER A O 1
ATOM 550 N N . ASP A 1 70 ? 19.584 2.471 -6.234 1.00 88.12 70 ASP A N 1
ATOM 551 C CA . ASP A 1 70 ? 19.857 1.407 -5.264 1.00 88.12 70 ASP A CA 1
ATOM 552 C C . ASP A 1 70 ? 20.821 1.887 -4.160 1.00 88.12 70 ASP A C 1
ATOM 554 O O . ASP A 1 70 ? 20.725 1.450 -3.015 1.00 88.12 70 ASP A O 1
ATOM 558 N N . GLU A 1 71 ? 21.700 2.849 -4.467 1.00 93.50 71 GLU A N 1
ATOM 559 C CA . GLU A 1 71 ? 22.667 3.425 -3.525 1.00 93.50 71 GLU A CA 1
ATOM 560 C C . GLU A 1 71 ? 22.049 4.470 -2.589 1.00 93.50 71 GLU A C 1
ATOM 562 O O . GLU A 1 71 ? 22.414 4.541 -1.416 1.00 93.50 71 GLU A O 1
ATOM 567 N N . ALA A 1 72 ? 21.130 5.299 -3.096 1.00 92.81 72 ALA A N 1
ATOM 568 C CA . ALA A 1 72 ? 20.477 6.360 -2.322 1.00 92.81 72 ALA A CA 1
ATOM 569 C C . ALA A 1 72 ? 19.154 5.909 -1.672 1.00 92.81 72 ALA A C 1
ATOM 571 O O . ALA A 1 72 ? 18.580 6.637 -0.860 1.00 92.81 72 ALA A O 1
ATOM 572 N N . GLY A 1 73 ? 18.673 4.717 -2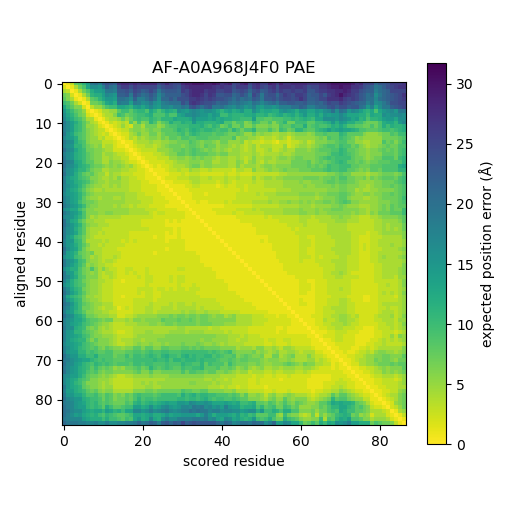.032 1.00 92.00 73 GLY A N 1
ATOM 573 C CA . GLY A 1 73 ? 17.319 4.256 -1.766 1.00 92.00 73 GLY A CA 1
ATOM 574 C C . GLY A 1 73 ? 16.348 4.683 -2.869 1.00 92.00 73 GLY A C 1
ATOM 575 O O . GLY A 1 73 ? 16.475 5.749 -3.481 1.00 92.00 73 GLY A O 1
ATOM 576 N N . ALA A 1 74 ? 15.351 3.834 -3.116 1.00 90.75 74 ALA A N 1
ATOM 577 C CA . ALA A 1 74 ? 14.344 4.061 -4.139 1.00 90.75 74 ALA A CA 1
ATOM 578 C C . ALA A 1 74 ? 12.927 3.862 -3.594 1.00 90.75 74 ALA A C 1
ATOM 580 O O . ALA A 1 74 ? 12.656 2.953 -2.809 1.00 90.75 74 ALA A O 1
ATOM 581 N N . ILE A 1 75 ? 12.005 4.699 -4.062 1.00 90.94 75 ILE A N 1
ATOM 582 C CA . ILE A 1 75 ? 10.569 4.539 -3.840 1.00 90.94 75 ILE A CA 1
ATOM 583 C C . ILE A 1 75 ? 10.001 3.762 -5.017 1.00 90.94 75 ILE A C 1
ATOM 585 O O . ILE A 1 75 ? 9.998 4.262 -6.139 1.00 90.94 75 ILE A O 1
ATOM 589 N N . PHE A 1 76 ? 9.486 2.565 -4.756 1.00 90.88 76 PHE A N 1
ATOM 590 C CA . PHE A 1 76 ? 8.799 1.748 -5.748 1.00 90.88 76 PHE A CA 1
ATOM 591 C C . PHE A 1 76 ? 7.285 1.903 -5.612 1.00 90.88 76 PHE A C 1
ATOM 593 O O . PHE A 1 76 ? 6.736 1.720 -4.526 1.00 90.88 76 PHE A O 1
ATOM 600 N N . THR A 1 77 ? 6.598 2.240 -6.702 1.00 91.06 77 THR A N 1
ATOM 601 C CA . THR A 1 77 ? 5.158 2.524 -6.660 1.00 91.06 77 THR A CA 1
ATOM 602 C C . THR A 1 77 ? 4.438 2.154 -7.961 1.00 91.06 77 THR A C 1
ATOM 604 O O . THR A 1 77 ? 5.025 2.285 -9.042 1.00 91.06 77 THR A O 1
ATOM 607 N N . PRO A 1 78 ? 3.169 1.705 -7.903 1.00 90.25 78 PRO A N 1
ATOM 608 C CA . PRO A 1 78 ? 2.327 1.565 -9.085 1.00 90.25 78 PRO A CA 1
ATOM 609 C C . PRO A 1 78 ? 2.105 2.905 -9.798 1.00 90.25 78 PRO A C 1
ATOM 611 O O . PRO A 1 78 ? 1.939 3.952 -9.171 1.00 90.25 78 PRO A O 1
ATOM 614 N N . VAL A 1 79 ? 2.032 2.868 -11.125 1.00 88.38 79 VAL A N 1
ATOM 615 C CA . VAL A 1 79 ? 1.741 4.035 -11.959 1.00 88.38 79 VAL A CA 1
ATOM 616 C C . VAL A 1 79 ? 0.250 4.048 -12.314 1.00 88.38 79 VAL A C 1
ATOM 618 O O . VAL A 1 79 ? -0.276 3.036 -12.785 1.00 88.38 79 VAL A O 1
ATOM 621 N N . PRO A 1 80 ? -0.464 5.173 -12.106 1.00 78.31 80 PRO A N 1
ATOM 622 C CA . PRO A 1 80 ? -1.870 5.277 -12.474 1.00 78.31 80 PRO A CA 1
ATOM 623 C C . PRO A 1 80 ? -2.099 5.016 -13.972 1.00 78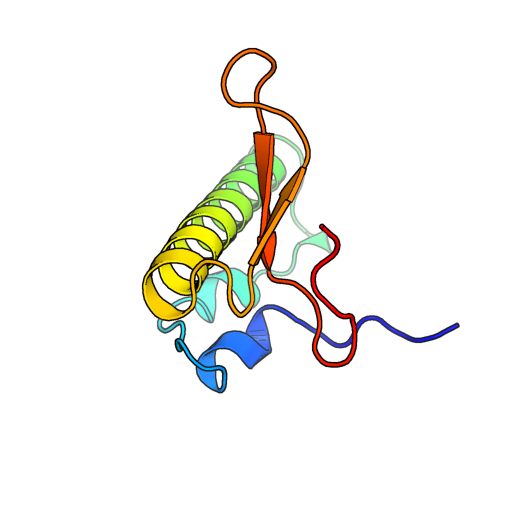.31 80 PRO A C 1
ATOM 625 O O . PRO A 1 80 ? -1.310 5.490 -14.795 1.00 78.31 80 PRO A O 1
ATOM 628 N N . PRO A 1 81 ? -3.203 4.349 -14.357 1.00 71.69 81 PRO A N 1
ATOM 629 C CA . PRO A 1 81 ? -3.555 4.155 -15.760 1.00 71.69 81 PRO A CA 1
ATOM 630 C C . PRO A 1 81 ? -3.562 5.480 -16.534 1.00 71.69 81 PRO A C 1
ATOM 632 O O . PRO A 1 81 ? -4.043 6.498 -16.038 1.00 71.69 81 PRO A O 1
ATOM 635 N N . GLY A 1 82 ? -3.019 5.477 -17.751 1.00 72.31 82 GLY A N 1
ATOM 636 C CA . GLY A 1 82 ? -2.936 6.673 -18.598 1.00 72.31 82 GLY A CA 1
ATOM 637 C C . GLY A 1 82 ? -1.802 7.641 -18.239 1.00 72.31 82 GLY A C 1
ATOM 638 O O . GLY A 1 82 ? -1.532 8.559 -19.011 1.00 72.31 82 GLY A O 1
ATOM 639 N N . LYS A 1 83 ? -1.087 7.426 -17.126 1.00 67.81 83 LYS A N 1
ATOM 640 C CA . LYS A 1 83 ? 0.232 8.028 -16.915 1.00 67.81 83 LYS A CA 1
ATOM 641 C C . LYS A 1 83 ? 1.288 7.040 -17.401 1.00 67.81 83 LYS A C 1
ATOM 643 O O . LYS A 1 83 ? 1.345 5.909 -16.936 1.00 67.81 83 LYS A O 1
ATOM 648 N N . GLY A 1 84 ? 2.083 7.455 -18.384 1.00 71.44 84 GLY A N 1
ATOM 649 C CA . GLY A 1 84 ? 3.212 6.659 -18.862 1.00 71.44 84 GLY A CA 1
ATOM 650 C C . GLY A 1 84 ? 4.273 6.500 -17.774 1.00 71.44 84 GLY A C 1
ATOM 651 O O . GLY A 1 84 ? 4.418 7.370 -16.909 1.00 71.44 84 GLY A O 1
ATOM 652 N N . ILE A 1 85 ? 5.012 5.397 -17.837 1.00 78.81 85 ILE A N 1
ATOM 653 C CA . ILE A 1 85 ? 6.239 5.226 -17.059 1.00 78.81 85 ILE A CA 1
ATOM 654 C C . ILE A 1 85 ? 7.268 6.198 -17.623 1.00 78.81 85 ILE A C 1
ATOM 656 O O . ILE A 1 85 ? 7.389 6.335 -18.839 1.00 78.81 85 ILE A O 1
ATOM 660 N N . ARG A 1 86 ? 7.927 6.939 -16.733 1.00 73.12 86 ARG A N 1
ATOM 661 C CA . ARG A 1 86 ? 8.992 7.863 -17.127 1.00 73.12 86 ARG A CA 1
ATOM 662 C C . ARG A 1 86 ? 10.320 7.117 -17.084 1.00 73.12 86 ARG A C 1
ATOM 664 O O . ARG A 1 86 ? 10.555 6.404 -16.109 1.00 73.12 86 ARG A O 1
ATOM 671 N N . ASP A 1 87 ? 11.129 7.306 -18.115 1.00 61.88 87 ASP A N 1
ATOM 672 C CA . ASP A 1 87 ? 12.512 6.828 -18.174 1.00 61.88 87 ASP A CA 1
ATOM 673 C C . ASP A 1 87 ? 13.453 7.750 -17.387 1.00 61.88 87 ASP A C 1
ATOM 675 O O . ASP A 1 87 ? 13.184 8.979 -17.350 1.00 61.88 87 ASP A O 1
#

Sequence (87 aa):
MAALPDTVGTLQAQDPWLRGQVKLLDQDVTLLRGRKLKDYEDQVDALMCAYIALYGFRWGKLRCQSFGSDEAGAIFTPVPPGKGIRD

pLDDT: mean 83.4, std 15.96, range [28.39, 98.0]

Foldseek 3Di:
DDDPPPPPVCQCVDVVRDPDCVVLVPDPLVPDDDPRNVVSVVVVVVSVVVVLVVVCVVQPQNFWAWDDDPVGDTDIGGHDPPDDHDD